Protein AF-A0A4R4PBQ3-F1 (afdb_monomer_lite)

Structure (mmCIF, N/CA/C/O backbone):
data_AF-A0A4R4PBQ3-F1
#
_entry.id   AF-A0A4R4PBQ3-F1
#
loop_
_atom_site.group_PDB
_atom_site.id
_atom_site.type_symbol
_atom_site.label_atom_id
_atom_site.label_alt_id
_atom_site.label_comp_id
_atom_site.label_asym_id
_atom_site.label_entity_id
_atom_site.label_seq_id
_atom_site.pdbx_PDB_ins_code
_atom_site.Cartn_x
_atom_site.Cartn_y
_atom_site.Cartn_z
_atom_site.occupancy
_atom_site.B_iso_or_equiv
_atom_site.auth_seq_id
_atom_site.auth_comp_id
_atom_site.auth_asym_id
_atom_site.auth_atom_id
_atom_site.pdbx_PDB_model_num
ATOM 1 N N . MET A 1 1 ? 10.275 -29.772 -4.640 1.00 35.00 1 MET A N 1
ATOM 2 C CA . MET A 1 1 ? 11.555 -29.036 -4.588 1.00 35.00 1 MET A CA 1
ATOM 3 C C . MET A 1 1 ? 11.383 -27.783 -5.438 1.00 35.00 1 MET A C 1
ATOM 5 O O . MET A 1 1 ? 11.185 -27.921 -6.632 1.00 35.00 1 MET A O 1
ATOM 9 N N . ASN A 1 2 ? 11.366 -26.616 -4.787 1.00 35.88 2 ASN A N 1
ATOM 10 C CA . ASN A 1 2 ? 11.362 -25.252 -5.333 1.00 35.88 2 ASN A CA 1
ATOM 11 C C . ASN A 1 2 ? 10.336 -24.890 -6.420 1.00 35.88 2 ASN A C 1
ATOM 13 O O . ASN A 1 2 ? 10.654 -24.908 -7.599 1.00 35.88 2 ASN A O 1
ATOM 17 N N . ASP A 1 3 ? 9.204 -24.333 -5.994 1.00 33.78 3 ASP A N 1
ATOM 18 C CA . ASP A 1 3 ? 8.766 -23.082 -6.612 1.00 33.78 3 ASP A CA 1
ATOM 19 C C . ASP A 1 3 ? 8.729 -22.044 -5.4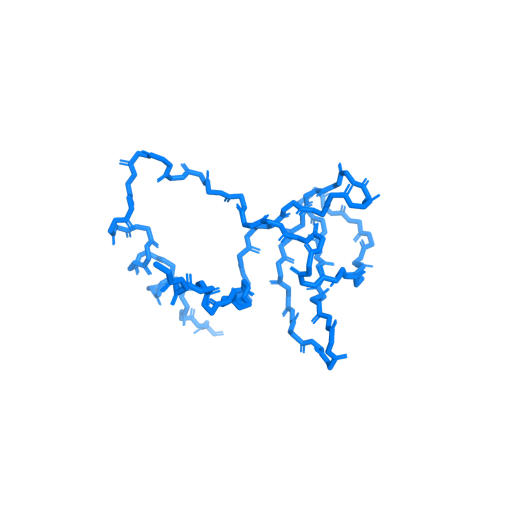91 1.00 33.78 3 ASP A C 1
ATOM 21 O O . ASP A 1 3 ? 7.811 -21.990 -4.672 1.00 33.78 3 ASP A O 1
ATOM 25 N N . ARG A 1 4 ? 9.836 -21.304 -5.355 1.00 40.00 4 ARG A N 1
ATOM 26 C CA . ARG A 1 4 ? 9.842 -2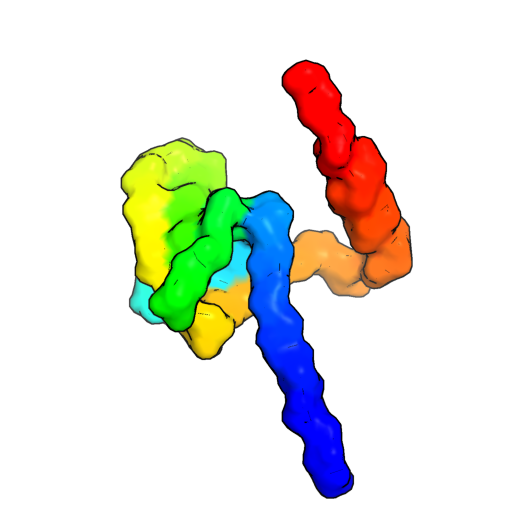0.049 -4.609 1.00 40.00 4 ARG A CA 1
ATOM 27 C C . ARG A 1 4 ? 8.867 -19.174 -5.369 1.00 40.00 4 ARG A C 1
ATOM 29 O O . ARG A 1 4 ? 9.288 -18.562 -6.349 1.00 40.00 4 ARG A O 1
ATOM 36 N N . ALA A 1 5 ? 7.596 -19.208 -4.957 1.00 44.16 5 ALA A N 1
ATOM 37 C CA . ALA A 1 5 ? 6.542 -18.356 -5.474 1.00 44.16 5 ALA A CA 1
ATOM 38 C C . ALA A 1 5 ? 7.188 -17.009 -5.746 1.00 44.16 5 ALA A C 1
ATOM 40 O O . ALA A 1 5 ? 7.701 -16.386 -4.809 1.00 44.16 5 ALA A O 1
ATOM 41 N N . ARG A 1 6 ? 7.308 -16.646 -7.030 1.00 46.44 6 ARG A N 1
ATOM 42 C CA . ARG A 1 6 ? 7.757 -15.317 -7.435 1.00 46.44 6 ARG A CA 1
ATOM 43 C C . ARG A 1 6 ? 6.948 -14.389 -6.554 1.00 46.44 6 ARG A C 1
ATOM 45 O O . ARG A 1 6 ? 5.728 -14.395 -6.663 1.00 46.44 6 ARG A O 1
ATOM 52 N N . ARG A 1 7 ? 7.580 -13.762 -5.560 1.00 53.00 7 ARG A N 1
ATOM 53 C CA . ARG A 1 7 ? 6.848 -13.002 -4.551 1.00 53.00 7 ARG A CA 1
ATOM 54 C C . ARG A 1 7 ? 6.405 -11.749 -5.278 1.00 53.00 7 ARG A C 1
ATOM 56 O O . ARG A 1 7 ? 7.158 -10.789 -5.379 1.00 53.00 7 ARG A O 1
ATOM 63 N N . GLU A 1 8 ? 5.255 -11.851 -5.932 1.00 63.06 8 GLU A N 1
ATOM 64 C CA . GLU A 1 8 ? 4.680 -10.790 -6.733 1.00 63.06 8 GLU A CA 1
ATOM 65 C C . GLU A 1 8 ? 4.520 -9.590 -5.808 1.00 63.06 8 GLU A C 1
ATOM 67 O O . GLU A 1 8 ? 3.928 -9.695 -4.727 1.00 63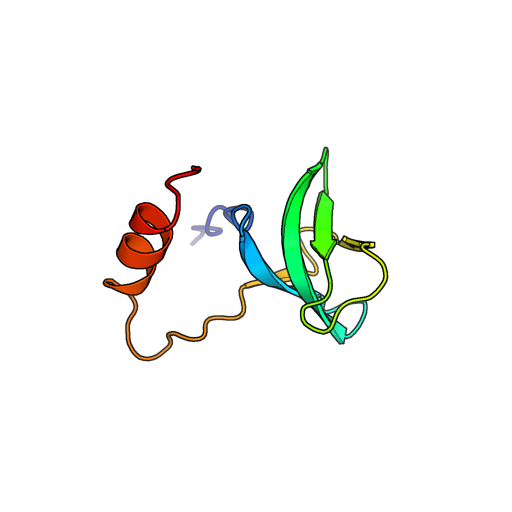.06 8 GLU A O 1
ATOM 72 N N . LEU A 1 9 ? 5.134 -8.469 -6.189 1.00 72.00 9 LEU A N 1
ATOM 73 C CA . LEU A 1 9 ? 5.048 -7.249 -5.403 1.00 72.00 9 LEU A CA 1
ATOM 74 C C . LEU A 1 9 ? 3.568 -6.865 -5.279 1.00 72.00 9 LEU A C 1
ATOM 76 O O . LEU A 1 9 ? 2.867 -6.835 -6.296 1.00 72.00 9 LEU A O 1
ATOM 80 N N . PRO A 1 10 ? 3.074 -6.564 -4.064 1.00 78.69 10 PRO A N 1
ATOM 81 C CA . PRO A 1 10 ? 1.697 -6.135 -3.877 1.00 78.69 10 PRO A CA 1
ATOM 82 C C . PRO A 1 10 ? 1.384 -4.948 -4.787 1.00 78.69 10 PRO A C 1
ATOM 84 O O . PRO A 1 10 ? 2.088 -3.941 -4.751 1.00 78.69 10 PRO A O 1
ATOM 87 N N . ALA A 1 11 ? 0.347 -5.057 -5.615 1.00 81.31 11 ALA A N 1
ATOM 88 C CA . ALA A 1 11 ? -0.008 -4.010 -6.567 1.00 81.31 11 ALA A CA 1
ATOM 89 C C . ALA A 1 11 ? -0.357 -2.692 -5.856 1.00 81.31 11 ALA A C 1
ATOM 91 O O . ALA A 1 11 ? -0.844 -2.701 -4.720 1.00 81.31 11 ALA A O 1
ATOM 92 N N . VAL A 1 12 ? -0.180 -1.562 -6.545 1.00 83.88 12 VAL A N 1
ATOM 93 C CA . VAL A 1 12 ? -0.693 -0.266 -6.077 1.00 83.88 12 VAL A CA 1
ATOM 94 C C . VAL A 1 12 ? -2.190 -0.381 -5.783 1.00 83.88 12 VAL A C 1
ATOM 96 O O . VAL A 1 12 ? -2.953 -0.983 -6.534 1.00 83.88 12 VAL A O 1
ATOM 99 N N . GLY A 1 13 ? -2.604 0.156 -4.642 1.00 83.25 13 GLY A N 1
ATOM 100 C CA . GLY A 1 13 ? -3.949 0.052 -4.103 1.00 83.25 13 GLY A CA 1
ATOM 101 C C . GLY A 1 13 ? -4.174 -1.146 -3.177 1.00 83.25 13 GLY A C 1
ATOM 102 O O . GLY A 1 13 ? -5.209 -1.168 -2.511 1.00 83.25 13 GLY A O 1
ATOM 103 N N . THR A 1 14 ? -3.237 -2.094 -3.088 1.00 83.00 14 THR A N 1
ATOM 104 C CA . THR A 1 14 ? -3.332 -3.252 -2.183 1.00 83.00 14 THR A CA 1
ATOM 105 C C . THR A 1 14 ? -3.098 -2.830 -0.736 1.00 83.00 14 THR A C 1
ATOM 107 O O . THR A 1 14 ? -2.158 -2.090 -0.448 1.00 83.00 14 THR A O 1
ATOM 110 N N . THR A 1 15 ? -3.918 -3.329 0.186 1.00 88.19 15 THR A N 1
ATOM 111 C CA . THR A 1 15 ? -3.682 -3.187 1.627 1.00 88.19 15 THR A CA 1
ATOM 112 C C . THR A 1 15 ? -2.666 -4.227 2.083 1.00 88.19 15 THR A C 1
ATOM 114 O O . THR A 1 15 ? -2.843 -5.425 1.860 1.00 88.19 15 THR A O 1
ATOM 117 N N . VAL A 1 16 ? -1.602 -3.777 2.732 1.00 87.56 16 VAL A N 1
ATOM 118 C CA . VAL A 1 16 ? -0.513 -4.610 3.238 1.00 87.56 16 VAL A CA 1
ATOM 119 C C . VAL A 1 16 ? -0.264 -4.308 4.715 1.00 87.56 16 VAL A C 1
ATOM 121 O O . VAL A 1 16 ? -0.483 -3.193 5.187 1.00 87.56 16 VAL A O 1
ATOM 124 N N . ARG A 1 17 ? 0.190 -5.314 5.456 1.00 88.62 17 ARG A N 1
ATOM 125 C CA . ARG A 1 17 ? 0.718 -5.169 6.809 1.00 88.62 17 ARG A CA 1
ATOM 126 C C . ARG A 1 17 ? 2.231 -5.086 6.712 1.00 88.62 17 ARG A C 1
ATOM 128 O O . ARG A 1 17 ? 2.840 -5.969 6.116 1.00 88.62 17 ARG A O 1
ATOM 135 N N . ASP A 1 18 ? 2.803 -4.052 7.305 1.00 90.50 18 ASP A N 1
ATOM 136 C CA . ASP A 1 18 ? 4.236 -3.902 7.523 1.00 90.50 18 ASP A CA 1
ATOM 137 C C . ASP A 1 18 ? 4.590 -4.571 8.859 1.00 90.50 18 ASP A C 1
ATOM 139 O O . ASP A 1 18 ? 4.142 -4.132 9.921 1.00 90.50 18 ASP A O 1
ATOM 143 N N . ALA A 1 19 ? 5.347 -5.670 8.817 1.00 89.06 19 ALA A N 1
ATOM 144 C CA . ALA A 1 19 ? 5.744 -6.413 10.011 1.00 89.06 19 ALA A CA 1
ATOM 145 C C . ALA A 1 19 ? 6.788 -5.665 10.854 1.00 89.06 19 ALA A C 1
ATOM 147 O O . ALA A 1 19 ? 6.819 -5.838 12.071 1.00 89.06 19 ALA A O 1
ATOM 148 N N . ARG A 1 20 ? 7.606 -4.808 10.231 1.00 91.44 20 ARG A N 1
ATOM 149 C CA . ARG A 1 20 ? 8.673 -4.050 10.897 1.00 91.44 20 ARG A CA 1
ATOM 150 C C . ARG A 1 20 ? 8.104 -2.935 11.764 1.00 91.44 20 ARG A C 1
ATOM 152 O O . ARG A 1 20 ? 8.573 -2.723 12.877 1.00 91.44 20 ARG A O 1
ATOM 159 N N . LEU A 1 21 ? 7.101 -2.223 11.253 1.00 86.94 21 LEU A N 1
ATOM 160 C CA . LEU A 1 21 ? 6.411 -1.162 11.997 1.00 86.94 21 LEU A CA 1
ATOM 161 C C . LEU A 1 21 ? 5.171 -1.664 12.743 1.00 86.94 21 LEU A C 1
ATOM 163 O O . LEU A 1 21 ? 4.614 -0.939 13.563 1.00 86.94 21 LEU A O 1
ATOM 167 N N . ASN A 1 2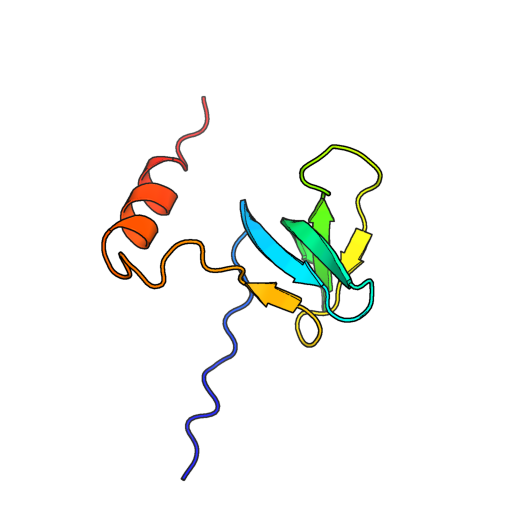2 ? 4.744 -2.900 12.474 1.00 88.88 22 ASN A N 1
ATOM 168 C CA . ASN A 1 22 ? 3.502 -3.482 12.975 1.00 88.88 22 ASN A CA 1
ATOM 169 C C . ASN A 1 22 ? 2.256 -2.643 12.612 1.00 88.88 22 ASN A C 1
ATOM 171 O O . ASN A 1 22 ? 1.280 -2.599 13.363 1.00 88.88 22 ASN A O 1
ATOM 175 N N . THR A 1 23 ? 2.287 -1.980 11.452 1.00 88.31 23 THR A N 1
ATOM 176 C CA . THR A 1 23 ? 1.232 -1.089 10.947 1.00 88.31 23 THR A CA 1
ATOM 177 C C . THR A 1 23 ? 0.595 -1.636 9.671 1.00 88.31 23 THR A C 1
ATOM 179 O O . THR A 1 23 ? 1.129 -2.525 9.006 1.00 88.31 23 THR A O 1
ATOM 182 N N . ILE A 1 24 ? -0.583 -1.118 9.319 1.00 89.31 24 ILE A N 1
ATOM 183 C CA . ILE A 1 24 ? -1.290 -1.464 8.081 1.00 89.31 24 ILE A CA 1
ATOM 184 C C . ILE A 1 24 ? -1.339 -0.230 7.186 1.00 89.31 24 ILE A C 1
ATOM 186 O O . ILE A 1 24 ? -1.735 0.851 7.625 1.00 89.31 24 ILE A O 1
ATOM 190 N N . GLY A 1 25 ? -0.961 -0.407 5.924 1.00 90.25 25 GLY A N 1
ATOM 191 C CA . GLY A 1 25 ? -0.954 0.652 4.927 1.00 90.25 25 GLY A CA 1
ATOM 192 C C . GLY A 1 25 ? -1.421 0.166 3.564 1.00 90.25 25 GLY A C 1
ATOM 193 O O . GLY A 1 25 ? -1.457 -1.029 3.275 1.00 90.25 25 GLY A O 1
ATOM 194 N N . ARG A 1 26 ? -1.796 1.107 2.707 1.00 90.19 26 ARG A N 1
ATOM 195 C CA . ARG A 1 26 ? -2.142 0.859 1.310 1.00 90.19 26 ARG A CA 1
ATOM 196 C C . ARG A 1 26 ? -0.956 1.212 0.429 1.00 90.19 26 ARG A C 1
ATOM 198 O O . ARG A 1 26 ? -0.391 2.290 0.586 1.00 90.19 26 ARG A O 1
ATOM 205 N N . VAL A 1 27 ? -0.603 0.334 -0.505 1.00 90.00 27 VAL A N 1
ATOM 206 C CA . VAL A 1 27 ? 0.449 0.615 -1.490 1.00 90.00 27 VAL A CA 1
ATOM 207 C C . VAL A 1 27 ? 0.004 1.775 -2.371 1.00 90.00 27 VAL A C 1
ATOM 209 O O . VAL A 1 27 ? -1.043 1.692 -3.008 1.00 90.00 27 VAL A O 1
ATOM 212 N N . VAL A 1 28 ? 0.789 2.843 -2.426 1.00 90.69 28 VAL A N 1
ATOM 213 C CA . VAL A 1 28 ? 0.555 3.988 -3.317 1.00 90.69 28 VAL A CA 1
ATOM 214 C C . VAL A 1 28 ? 1.505 3.984 -4.513 1.00 90.69 28 VAL A C 1
ATOM 216 O O . VAL A 1 28 ? 1.120 4.437 -5.586 1.00 90.69 28 VAL A O 1
ATOM 219 N N . ALA A 1 29 ? 2.706 3.416 -4.369 1.00 87.88 29 ALA A N 1
ATOM 220 C CA . ALA A 1 29 ? 3.674 3.289 -5.457 1.00 87.88 29 ALA A CA 1
ATOM 221 C C . ALA A 1 29 ? 4.693 2.167 -5.204 1.00 87.88 29 ALA A C 1
ATOM 223 O O . ALA A 1 29 ? 4.901 1.730 -4.069 1.00 87.88 29 ALA A O 1
ATOM 224 N N . HIS A 1 30 ? 5.367 1.746 -6.275 1.00 87.12 30 HIS A N 1
ATOM 225 C CA . HIS A 1 30 ? 6.567 0.911 -6.221 1.00 87.12 30 HIS A CA 1
ATOM 226 C C . HIS A 1 30 ? 7.795 1.787 -6.444 1.00 87.12 30 HIS A C 1
ATOM 228 O O . HIS A 1 30 ? 7.829 2.581 -7.382 1.00 87.12 30 HIS A O 1
ATOM 234 N N . THR A 1 31 ? 8.799 1.642 -5.589 1.00 84.56 31 THR A N 1
ATOM 235 C CA . THR A 1 3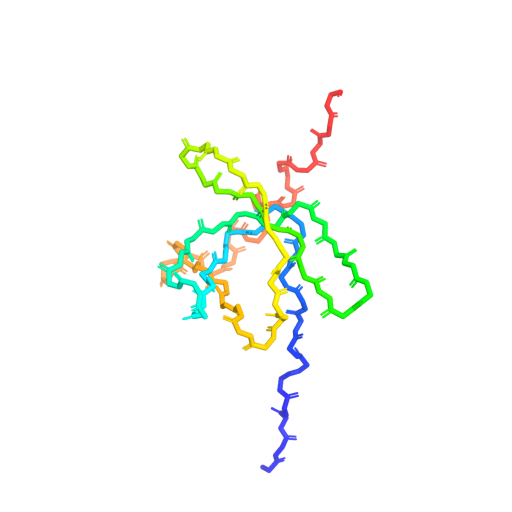1 ? 10.094 2.316 -5.718 1.00 84.56 31 THR A CA 1
ATOM 236 C C . THR A 1 31 ? 11.188 1.279 -5.961 1.00 84.56 31 THR A C 1
ATOM 238 O O . THR A 1 31 ? 10.961 0.075 -5.820 1.00 84.56 31 THR A O 1
ATOM 241 N N . CYS A 1 32 ? 12.386 1.723 -6.353 1.00 79.56 32 CYS A N 1
ATOM 242 C CA . CYS A 1 32 ? 13.520 0.818 -6.543 1.00 79.56 32 CYS A CA 1
ATOM 243 C C . CYS A 1 32 ? 13.878 0.149 -5.201 1.00 79.56 32 CYS A C 1
ATOM 245 O O . CYS A 1 32 ? 14.520 0.760 -4.351 1.00 79.56 32 CYS A O 1
ATOM 247 N N . GLY A 1 33 ? 13.401 -1.084 -5.000 1.00 81.94 33 GLY A N 1
ATOM 248 C CA . GLY A 1 33 ? 13.611 -1.866 -3.778 1.00 81.94 33 GLY A CA 1
ATOM 249 C C . GLY A 1 33 ? 12.586 -1.649 -2.656 1.00 81.94 33 GLY A C 1
ATOM 250 O O . GLY A 1 33 ? 12.774 -2.199 -1.575 1.00 81.94 33 GLY A O 1
ATOM 251 N N . GLY A 1 34 ? 11.504 -0.893 -2.878 1.00 87.69 34 GLY A N 1
ATOM 252 C CA . GLY A 1 34 ? 10.558 -0.531 -1.817 1.00 87.69 34 GLY A CA 1
ATOM 253 C C . GLY A 1 34 ? 9.104 -0.409 -2.267 1.00 87.69 34 GLY A C 1
ATOM 254 O O . GLY A 1 34 ? 8.791 -0.274 -3.451 1.00 87.69 34 GLY A O 1
ATOM 255 N N . LEU A 1 35 ? 8.198 -0.435 -1.293 1.00 89.19 35 LEU A N 1
ATOM 256 C CA . LEU A 1 35 ? 6.798 -0.059 -1.460 1.00 89.19 35 LEU A CA 1
ATOM 257 C C . LEU A 1 35 ? 6.552 1.243 -0.714 1.00 89.19 35 LEU A C 1
ATOM 259 O O . LEU A 1 35 ? 6.860 1.349 0.472 1.00 89.19 35 LEU A O 1
ATOM 263 N N . TRP A 1 36 ? 5.961 2.218 -1.392 1.00 93.38 36 TRP A N 1
ATOM 264 C CA . TRP A 1 36 ? 5.468 3.412 -0.728 1.00 93.38 36 TRP A CA 1
ATOM 265 C C . TRP A 1 36 ? 4.062 3.125 -0.208 1.00 93.38 36 TRP A C 1
ATOM 267 O O . TRP A 1 36 ? 3.185 2.731 -0.982 1.00 93.38 36 TRP A O 1
ATOM 277 N N . LEU A 1 37 ? 3.864 3.265 1.101 1.00 92.19 37 LEU A N 1
ATOM 278 C CA . LEU A 1 37 ? 2.626 2.966 1.805 1.00 92.19 37 LEU A CA 1
ATOM 279 C C . LEU A 1 37 ? 2.020 4.228 2.413 1.00 92.19 37 LEU A C 1
ATOM 281 O O . LEU A 1 37 ? 2.734 5.102 2.904 1.00 92.19 37 LEU A O 1
ATOM 285 N N . ARG A 1 38 ? 0.689 4.273 2.448 1.00 92.31 38 ARG A N 1
ATOM 286 C CA . ARG A 1 38 ? -0.083 5.280 3.179 1.00 92.31 38 ARG A CA 1
ATOM 287 C C . ARG A 1 38 ? -0.945 4.622 4.258 1.00 92.31 38 ARG A C 1
ATOM 289 O O . ARG A 1 38 ? -1.569 3.601 3.959 1.00 92.31 38 ARG A O 1
ATOM 296 N N . PRO A 1 39 ? -1.029 5.179 5.477 1.00 90.12 39 PRO A N 1
ATOM 297 C CA . PRO A 1 39 ? -1.910 4.644 6.513 1.00 90.12 39 PRO A CA 1
ATOM 298 C C . PRO A 1 39 ? -3.386 4.773 6.112 1.00 90.12 39 PRO A C 1
ATOM 300 O O . PRO A 1 39 ? -3.768 5.715 5.418 1.00 90.12 39 PRO A O 1
ATOM 303 N N . LEU A 1 40 ? -4.218 3.824 6.555 1.00 83.50 40 LEU A N 1
ATOM 304 C CA . LEU A 1 40 ? -5.655 3.808 6.237 1.00 83.50 40 LEU A CA 1
ATOM 305 C C . LEU A 1 40 ? -6.457 4.878 6.993 1.00 83.50 40 LEU A C 1
ATOM 307 O O . LEU A 1 40 ? -7.421 5.401 6.447 1.00 83.50 40 LEU A O 1
ATOM 311 N N . ASP A 1 41 ? -6.043 5.211 8.216 1.00 81.81 41 ASP A N 1
ATOM 312 C CA . ASP A 1 41 ? -6.718 6.178 9.100 1.00 81.81 41 ASP A CA 1
ATOM 313 C C . ASP A 1 41 ? -6.278 7.637 8.841 1.00 81.81 41 ASP A C 1
ATOM 315 O O . ASP A 1 41 ? -6.654 8.565 9.546 1.00 81.81 41 ASP A O 1
ATOM 319 N N . GLY A 1 42 ? -5.451 7.858 7.812 1.00 76.06 42 GLY A N 1
ATOM 320 C CA . GLY A 1 42 ? -4.710 9.106 7.640 1.00 76.06 42 GLY A CA 1
ATOM 321 C C . GLY A 1 42 ? -3.406 9.123 8.446 1.00 76.06 42 GLY A C 1
ATOM 322 O O . GLY A 1 42 ? -3.143 8.255 9.274 1.00 76.06 42 GLY A O 1
ATOM 323 N N . GLY A 1 43 ? -2.521 10.069 8.123 1.00 85.06 43 GLY A N 1
ATOM 324 C CA . GLY A 1 43 ? -1.172 10.162 8.697 1.00 85.06 43 GLY A CA 1
ATOM 325 C C . GLY A 1 43 ? -0.057 10.142 7.650 1.00 85.06 43 GLY A C 1
ATOM 326 O O . GLY A 1 43 ? -0.304 10.275 6.448 1.00 85.06 43 GLY A O 1
ATOM 327 N N . CYS A 1 44 ? 1.182 10.008 8.125 1.00 89.88 44 CYS A N 1
ATOM 328 C CA . CYS A 1 44 ? 2.374 10.077 7.284 1.00 89.88 44 CYS A CA 1
ATOM 329 C C . CYS A 1 44 ? 2.558 8.806 6.456 1.00 89.88 44 CYS A C 1
ATOM 331 O O . CYS A 1 44 ? 2.475 7.694 6.973 1.00 89.88 44 CYS A O 1
ATOM 333 N N . GLU A 1 45 ? 2.849 8.987 5.173 1.00 91.69 45 GLU A N 1
ATOM 334 C CA . GLU A 1 45 ? 3.274 7.906 4.290 1.00 91.69 45 GLU A CA 1
ATOM 335 C C . GLU A 1 45 ? 4.678 7.417 4.675 1.00 91.69 45 GLU A C 1
ATOM 337 O O . GLU A 1 45 ? 5.494 8.183 5.190 1.00 91.69 45 GLU A O 1
ATOM 342 N N . TRP A 1 46 ? 4.976 6.146 4.412 1.00 93.56 46 TRP A N 1
ATOM 343 C CA . TRP A 1 46 ? 6.286 5.558 4.696 1.00 93.56 46 TRP A CA 1
ATOM 344 C C . TRP A 1 46 ? 6.705 4.554 3.627 1.00 93.56 46 TRP A C 1
ATOM 346 O O . TRP A 1 46 ? 5.880 4.036 2.876 1.00 93.56 46 TRP A O 1
ATOM 356 N N . VAL A 1 47 ? 8.004 4.271 3.556 1.00 93.06 47 VAL A N 1
ATOM 357 C CA . VAL A 1 47 ? 8.553 3.237 2.673 1.00 93.06 47 VAL A CA 1
ATOM 358 C C . VAL A 1 47 ? 8.742 1.948 3.467 1.00 93.06 47 VAL A C 1
ATOM 360 O O . VAL A 1 47 ? 9.301 1.964 4.567 1.00 93.06 47 VAL A O 1
ATOM 363 N N . ALA A 1 48 ? 8.274 0.838 2.905 1.00 90.81 48 ALA A N 1
ATOM 364 C CA . ALA A 1 48 ? 8.401 -0.494 3.478 1.00 90.81 48 ALA A CA 1
ATOM 365 C C . ALA A 1 48 ? 9.105 -1.446 2.507 1.00 90.81 48 ALA A C 1
ATOM 367 O O . ALA A 1 48 ? 8.917 -1.365 1.288 1.00 90.81 48 ALA A O 1
ATOM 368 N N . CYS A 1 49 ? 9.906 -2.362 3.047 1.00 89.81 49 CYS A N 1
ATOM 369 C CA . CYS A 1 49 ? 10.577 -3.375 2.245 1.00 89.81 49 CYS A CA 1
ATOM 370 C C . CYS A 1 49 ? 9.559 -4.435 1.788 1.00 89.81 49 CYS A C 1
ATOM 372 O O . CYS A 1 49 ? 8.747 -4.891 2.598 1.00 89.81 49 CYS A O 1
ATOM 374 N N . PRO A 1 50 ? 9.601 -4.890 0.522 1.00 83.81 50 PRO A N 1
ATOM 375 C CA . PRO A 1 50 ? 8.733 -5.961 0.031 1.00 83.81 50 PRO A CA 1
ATOM 376 C C . PRO A 1 50 ? 8.831 -7.265 0.828 1.00 83.81 50 PRO A C 1
ATOM 378 O O . PRO A 1 50 ? 7.891 -8.060 0.857 1.00 83.81 50 PRO A O 1
ATOM 381 N N . GLU A 1 51 ? 9.981 -7.502 1.458 1.00 86.88 51 GLU A N 1
ATOM 382 C CA . GLU A 1 51 ? 10.218 -8.665 2.306 1.00 86.88 51 GLU A CA 1
ATOM 383 C C . GLU A 1 51 ? 9.478 -8.611 3.646 1.00 86.88 51 GLU A C 1
ATOM 385 O O . GLU A 1 51 ? 8.992 -9.654 4.094 1.00 86.88 51 GLU A O 1
ATOM 390 N N . ASP A 1 52 ? 9.294 -7.410 4.195 1.00 88.06 52 ASP A N 1
ATOM 391 C CA . ASP A 1 52 ? 8.653 -7.152 5.490 1.00 88.06 52 ASP A CA 1
ATOM 392 C C . ASP A 1 52 ? 7.148 -6.888 5.376 1.00 88.06 52 ASP A C 1
ATOM 394 O O . ASP A 1 52 ? 6.452 -6.772 6.387 1.00 88.06 52 ASP A O 1
ATOM 398 N N . VAL A 1 53 ? 6.627 -6.792 4.150 1.00 85.56 53 VAL A N 1
ATOM 399 C CA . VAL A 1 53 ? 5.202 -6.565 3.909 1.00 85.56 53 VAL A CA 1
ATOM 400 C C . VAL A 1 53 ? 4.473 -7.829 3.472 1.00 85.56 53 VAL A C 1
ATOM 402 O O . VAL A 1 53 ? 4.939 -8.616 2.640 1.00 85.56 53 VAL A O 1
ATOM 405 N N . ALA A 1 54 ? 3.270 -8.000 4.010 1.00 84.31 54 ALA A N 1
ATOM 406 C CA . ALA A 1 54 ? 2.356 -9.066 3.630 1.00 84.31 54 ALA A CA 1
ATOM 407 C C . ALA A 1 54 ? 1.003 -8.473 3.213 1.00 84.31 54 ALA A C 1
ATOM 409 O O . ALA A 1 54 ? 0.456 -7.647 3.947 1.00 84.31 54 ALA A O 1
ATOM 410 N N . PRO A 1 55 ? 0.428 -8.864 2.060 1.00 78.56 55 PRO A N 1
ATOM 411 C CA . PRO A 1 55 ? -0.915 -8.436 1.690 1.00 78.56 55 PRO A CA 1
ATOM 412 C C . PRO A 1 55 ? -1.929 -8.895 2.739 1.00 78.56 55 PRO A C 1
ATOM 414 O O . PRO A 1 55 ? -1.993 -10.074 3.090 1.00 78.56 55 PRO A O 1
ATOM 417 N N . VAL A 1 56 ? -2.744 -7.957 3.219 1.00 76.44 56 VAL A N 1
ATOM 418 C CA . VAL A 1 56 ? -3.860 -8.255 4.115 1.00 76.44 56 VAL A CA 1
ATOM 419 C C . VAL A 1 56 ? -5.021 -8.691 3.239 1.00 76.44 56 VAL A C 1
ATOM 421 O O . VAL A 1 56 ? -5.695 -7.882 2.601 1.00 76.44 56 VAL A O 1
ATOM 424 N N . ARG A 1 57 ? -5.232 -10.003 3.165 1.00 61.41 57 ARG A N 1
ATOM 425 C CA . ARG A 1 57 ? -6.389 -10.564 2.475 1.00 61.41 57 ARG A CA 1
ATOM 426 C C . ARG A 1 57 ? -7.619 -10.366 3.361 1.00 61.41 57 ARG A C 1
ATOM 428 O O . ARG A 1 57 ? -7.771 -11.054 4.358 1.00 61.41 57 ARG A O 1
ATOM 435 N N . LEU A 1 58 ? -8.542 -9.496 2.952 1.00 51.69 58 LEU A N 1
ATOM 436 C CA . LEU A 1 58 ? -9.929 -9.500 3.455 1.00 51.69 58 LEU A CA 1
ATOM 437 C C . LEU A 1 58 ? -10.715 -10.749 2.988 1.00 51.69 58 LEU A C 1
ATOM 439 O O . LEU A 1 58 ? -11.876 -10.925 3.335 1.00 51.69 58 LEU A O 1
ATOM 443 N N . SER A 1 59 ? -10.100 -11.604 2.164 1.00 44.41 59 SER A N 1
ATOM 444 C CA . SER A 1 59 ? -10.772 -12.568 1.297 1.00 44.41 59 SER A CA 1
ATOM 445 C C . SER A 1 59 ? -10.300 -14.021 1.456 1.00 44.41 59 SER A C 1
ATOM 447 O O . SER A 1 59 ? -10.215 -14.723 0.449 1.00 44.41 59 SER A O 1
ATOM 449 N N . GLU A 1 60 ? -10.070 -14.532 2.672 1.00 47.59 60 GLU A N 1
ATOM 450 C CA . GLU A 1 60 ? -10.122 -16.002 2.872 1.00 47.59 60 GLU A CA 1
ATOM 451 C C . GLU A 1 60 ? -11.515 -16.591 2.538 1.00 47.59 60 GLU A C 1
ATOM 453 O O . GLU A 1 60 ? -11.667 -17.801 2.455 1.00 47.59 60 GLU A O 1
ATOM 458 N N . ALA A 1 61 ? -12.517 -15.753 2.234 1.00 46.03 61 ALA A N 1
ATOM 459 C CA . ALA A 1 61 ? -13.828 -16.185 1.753 1.00 46.03 61 ALA A CA 1
ATOM 460 C C . ALA A 1 61 ? -14.055 -16.123 0.222 1.00 46.03 61 ALA A C 1
ATOM 462 O O . ALA A 1 61 ? -14.992 -16.756 -0.246 1.00 46.03 61 ALA A O 1
ATOM 463 N N . LEU A 1 62 ? -13.295 -15.365 -0.592 1.00 48.31 62 LEU A N 1
ATOM 464 C CA . LEU A 1 62 ? -13.720 -15.048 -1.982 1.00 48.31 62 LEU A CA 1
ATOM 465 C C . LEU A 1 62 ? -12.551 -14.815 -2.966 1.00 48.31 62 LEU A C 1
ATOM 467 O O . LEU A 1 62 ? -12.462 -13.781 -3.630 1.00 48.31 62 LEU A O 1
ATOM 471 N N . GLY A 1 63 ? -11.638 -15.781 -3.073 1.00 53.12 63 GLY A N 1
ATOM 472 C CA . GLY A 1 63 ? -10.415 -15.697 -3.892 1.00 53.12 63 GLY A CA 1
ATOM 473 C C . GLY A 1 63 ? -10.568 -15.288 -5.377 1.00 53.12 63 GLY A C 1
ATOM 474 O O . GLY A 1 63 ? -9.714 -14.544 -5.854 1.00 53.12 63 GLY A O 1
ATOM 475 N N . PRO A 1 64 ? -11.615 -15.690 -6.128 1.00 47.19 64 PRO A N 1
ATOM 476 C CA . PRO A 1 64 ? -11.716 -15.338 -7.555 1.00 47.19 64 PRO A CA 1
ATOM 477 C C . PRO A 1 64 ? -12.398 -13.990 -7.851 1.00 47.19 64 PRO A C 1
ATOM 479 O O . PRO A 1 64 ? -12.078 -13.338 -8.842 1.00 47.19 64 PRO A O 1
ATOM 482 N N . LEU A 1 65 ? -13.345 -13.555 -7.012 1.00 48.41 65 LEU A N 1
ATOM 483 C CA . LEU A 1 65 ? -14.207 -12.397 -7.305 1.00 48.41 65 LEU A CA 1
ATOM 484 C C . LEU A 1 65 ? -13.554 -11.058 -6.943 1.00 48.41 65 LEU A C 1
ATOM 486 O O . LEU A 1 65 ? -13.788 -10.046 -7.604 1.00 48.41 65 LEU A O 1
ATOM 490 N N . VAL A 1 66 ? -12.690 -11.049 -5.928 1.00 51.44 66 VAL A N 1
ATOM 491 C CA . VAL A 1 66 ? -12.045 -9.817 -5.449 1.00 51.44 66 VAL A CA 1
ATOM 492 C C . VAL A 1 66 ? -10.952 -9.340 -6.413 1.00 51.44 66 VAL A C 1
ATOM 494 O O . VAL A 1 66 ? -10.787 -8.137 -6.604 1.00 51.44 66 VAL A O 1
ATOM 497 N N . ALA A 1 67 ? -10.261 -10.259 -7.098 1.00 50.03 67 ALA A N 1
ATOM 498 C CA . ALA A 1 67 ? -9.286 -9.908 -8.134 1.00 50.03 67 ALA A CA 1
ATOM 499 C C . ALA A 1 67 ? -9.941 -9.151 -9.304 1.00 50.03 67 ALA A C 1
ATOM 501 O O . ALA A 1 67 ? -9.372 -8.189 -9.815 1.00 50.03 67 ALA A O 1
ATOM 502 N N . GLU A 1 68 ? -11.161 -9.531 -9.685 1.00 46.00 68 GLU A N 1
ATOM 503 C CA . GLU A 1 68 ? -11.916 -8.862 -10.747 1.00 46.00 68 GLU A CA 1
ATOM 504 C C . GLU A 1 68 ? -12.570 -7.550 -10.269 1.00 46.00 68 GLU A C 1
ATOM 506 O O . GLU A 1 68 ? -12.577 -6.556 -10.998 1.00 46.00 68 GLU A O 1
ATOM 511 N N . ALA A 1 69 ? -13.039 -7.486 -9.018 1.00 44.69 69 ALA A N 1
ATOM 512 C CA . ALA A 1 69 ? -13.552 -6.247 -8.423 1.00 44.69 69 ALA A CA 1
ATOM 513 C C . ALA A 1 69 ? -12.461 -5.162 -8.270 1.00 44.69 69 ALA A C 1
ATOM 515 O O . ALA A 1 69 ? -12.720 -3.978 -8.519 1.00 44.69 69 ALA A O 1
ATOM 516 N N . ASN A 1 70 ? -11.225 -5.565 -7.951 1.00 50.56 70 ASN A N 1
ATOM 517 C CA . ASN A 1 70 ? -10.063 -4.672 -7.906 1.00 50.56 70 ASN A CA 1
ATOM 518 C C . ASN A 1 70 ? -9.647 -4.179 -9.304 1.00 50.56 70 ASN A C 1
ATOM 520 O O . ASN A 1 70 ? -9.246 -3.025 -9.438 1.00 50.56 70 ASN A O 1
ATOM 524 N N . ARG A 1 71 ? -9.808 -4.996 -10.359 1.00 46.28 71 ARG A N 1
ATOM 525 C CA . ARG A 1 71 ? -9.596 -4.562 -11.755 1.00 46.28 71 ARG A CA 1
ATOM 526 C C . ARG A 1 71 ? -10.658 -3.574 -12.240 1.00 46.28 71 ARG A C 1
ATOM 528 O O . ARG A 1 71 ? -10.328 -2.634 -12.953 1.00 46.28 71 ARG A O 1
ATOM 535 N N . ARG A 1 72 ? -11.930 -3.750 -11.861 1.00 40.34 72 ARG A N 1
ATOM 536 C CA . ARG A 1 72 ? -13.032 -2.868 -12.307 1.00 40.34 72 ARG A CA 1
ATOM 537 C C . ARG A 1 72 ? -13.068 -1.515 -11.607 1.00 40.34 72 ARG A C 1
ATOM 539 O O . ARG A 1 72 ? -13.497 -0.537 -12.213 1.00 40.34 72 ARG A O 1
ATOM 546 N N . SER A 1 73 ? -12.576 -1.441 -10.375 1.00 39.47 73 SER A N 1
ATOM 547 C CA . SER A 1 73 ? -12.437 -0.172 -9.646 1.00 39.47 73 SER A CA 1
ATOM 548 C C . SER A 1 73 ? -11.249 0.674 -10.133 1.00 39.47 73 SER A C 1
ATOM 550 O O . SER A 1 73 ? -11.095 1.813 -9.704 1.00 39.47 73 SER A O 1
ATOM 552 N N . ALA A 1 74 ? -10.434 0.155 -11.060 1.00 48.03 74 ALA A N 1
ATOM 553 C CA . ALA A 1 74 ? -9.311 0.850 -11.690 1.00 48.03 74 ALA A CA 1
ATOM 554 C C . ALA A 1 74 ? -9.725 1.703 -12.908 1.00 48.03 74 ALA A C 1
ATOM 556 O O . ALA A 1 74 ? -8.982 1.797 -13.885 1.00 48.03 74 ALA A O 1
ATOM 557 N N . ARG A 1 75 ? -10.911 2.327 -12.881 1.00 32.28 75 ARG A N 1
ATOM 558 C CA . ARG A 1 75 ? -11.236 3.398 -13.834 1.00 32.28 75 ARG A CA 1
ATOM 559 C C . ARG A 1 75 ? -11.079 4.760 -13.154 1.00 32.28 75 ARG A C 1
ATOM 561 O O . ARG A 1 75 ? -11.874 5.064 -12.265 1.00 32.28 75 ARG A O 1
ATOM 568 N N . PRO A 1 76 ? -10.090 5.574 -13.559 1.00 37.53 76 PRO A N 1
ATOM 569 C CA . PRO A 1 76 ? -10.027 6.966 -13.147 1.00 37.53 76 PRO A CA 1
ATOM 570 C C . PRO A 1 76 ? -11.164 7.743 -13.824 1.00 37.53 76 PRO A C 1
ATOM 572 O O . PRO A 1 76 ? -11.530 7.450 -14.967 1.00 37.53 76 PRO A O 1
ATOM 575 N N . ARG A 1 77 ? -11.744 8.697 -13.095 1.00 39.44 77 ARG A N 1
ATOM 576 C CA . ARG A 1 77 ? -12.438 9.832 -13.707 1.00 39.44 77 ARG A CA 1
ATOM 577 C C . ARG A 1 77 ? -11.417 10.889 -14.081 1.00 39.44 77 ARG A C 1
ATOM 579 O O . ARG A 1 77 ? -10.455 11.038 -13.296 1.00 39.44 77 ARG A O 1
#

Sequence (77 aa):
MNDRARRELPAVGTTVRDARLNTIGRVVAHTCGGLWLRPLDGGCEWVACPEDVAPVRLSEALGPLVAEANRRSARPR

Secondary structure (DSSP, 8-state):
-------PPPPTT-EEEETTTTEEEEEEEEETTEEEEEETTS---EEE-TTTEEE--S-TT-TTHHHHHHHHT----

Radius of 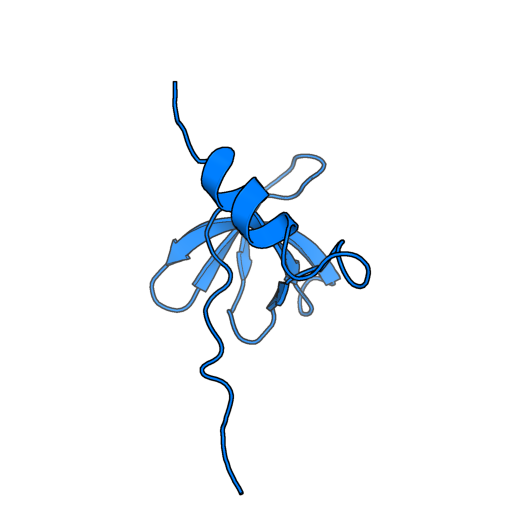gyration: 13.41 Å; chains: 1; bounding box: 28×39×27 Å

pLDDT: mean 71.2, std 20.68, range [32.28, 93.56]

Foldseek 3Di:
DDDPPPLPQQDQQFWKQQQVVRAIFGFHDDDDQWTWTAHPVGDDIDTGGSVRIDGDDPPPPPVPVVVVVVVVVPDDD